Protein AF-A0A917WTC0-F1 (afdb_monomer_lite)

Secondary structure (DSSP, 8-state):
--HHHHHHHHHHHHHHHHHHHHHHT--HHHHHHHHHHHHHHHHHHHHHHT-

Organism: NCBI:txid470815

Radius of gyration: 11.74 Å; chains: 1; bounding box: 29×11×32 Å

Structure (mmCIF, N/CA/C/O backbone):
data_AF-A0A917WTC0-F1
#
_entry.id   AF-A0A917WTC0-F1
#
loop_
_atom_site.group_PDB
_atom_site.id
_atom_site.type_symbol
_atom_site.label_atom_id
_atom_site.label_alt_id
_atom_site.label_comp_id
_atom_site.label_asym_id
_atom_site.label_entity_id
_atom_site.label_seq_id
_atom_site.pdbx_PDB_ins_code
_atom_site.Cartn_x
_atom_site.Cartn_y
_atom_site.Cartn_z
_atom_site.occupancy
_atom_site.B_iso_or_equiv
_atom_site.auth_seq_id
_atom_site.auth_comp_id
_atom_site.auth_asym_id
_atom_site.auth_atom_id
_atom_site.pdbx_PDB_model_num
ATOM 1 N N . MET A 1 1 ? 8.618 2.057 -21.399 1.00 52.34 1 MET A N 1
ATOM 2 C CA . MET A 1 1 ? 8.046 2.185 -20.041 1.00 52.34 1 MET A CA 1
ATOM 3 C C . MET A 1 1 ? 7.353 0.874 -19.688 1.00 52.34 1 MET A C 1
ATOM 5 O O . MET A 1 1 ? 6.384 0.518 -20.351 1.00 52.34 1 MET A O 1
ATOM 9 N N . SER A 1 2 ? 7.887 0.092 -18.746 1.00 57.38 2 SER A N 1
ATOM 10 C CA . SER A 1 2 ? 7.239 -1.158 -18.327 1.00 57.38 2 SER A CA 1
ATOM 11 C C . SER A 1 2 ? 5.945 -0.809 -17.585 1.00 57.38 2 SER A C 1
ATOM 13 O O . SER A 1 2 ? 5.987 -0.401 -16.427 1.00 57.38 2 SER A O 1
ATOM 15 N N . LYS A 1 3 ? 4.794 -0.932 -18.262 1.00 63.47 3 LYS A N 1
ATOM 16 C CA . LYS A 1 3 ? 3.448 -0.663 -17.705 1.00 63.47 3 LYS A CA 1
ATOM 17 C C . LYS A 1 3 ? 3.175 -1.433 -16.403 1.00 63.47 3 LYS A C 1
ATOM 19 O O . LYS A 1 3 ? 2.335 -1.034 -15.604 1.00 63.47 3 LYS A O 1
ATOM 24 N N . TYR A 1 4 ? 3.928 -2.505 -16.176 1.00 73.94 4 TYR A N 1
ATOM 25 C CA . TYR A 1 4 ? 3.821 -3.374 -15.016 1.00 73.94 4 TYR A CA 1
ATOM 26 C C . TYR A 1 4 ? 4.277 -2.717 -13.705 1.00 73.94 4 TYR A C 1
ATOM 28 O O . TYR A 1 4 ? 3.711 -3.032 -12.667 1.00 73.94 4 TYR A O 1
ATOM 36 N N . GLY A 1 5 ? 5.237 -1.783 -13.722 1.00 82.94 5 GLY A N 1
ATOM 37 C CA . GLY A 1 5 ? 5.734 -1.150 -12.487 1.00 82.94 5 GLY A CA 1
ATOM 38 C C . GLY A 1 5 ? 4.682 -0.276 -11.795 1.00 82.94 5 GLY A C 1
ATOM 39 O O . GLY A 1 5 ? 4.435 -0.419 -10.600 1.00 82.94 5 GLY A O 1
ATOM 40 N N . ALA A 1 6 ? 3.995 0.565 -12.571 1.00 86.62 6 ALA A N 1
ATOM 41 C CA . ALA A 1 6 ? 2.900 1.395 -12.071 1.00 86.62 6 ALA A CA 1
ATOM 42 C C . ALA A 1 6 ? 1.674 0.554 -11.674 1.00 86.62 6 ALA A C 1
ATOM 44 O O . ALA A 1 6 ? 1.075 0.796 -10.628 1.00 86.62 6 ALA A O 1
ATOM 45 N N . GLY A 1 7 ? 1.335 -0.467 -12.473 1.00 90.19 7 GLY A N 1
ATOM 46 C CA . GLY A 1 7 ? 0.215 -1.367 -12.183 1.00 90.19 7 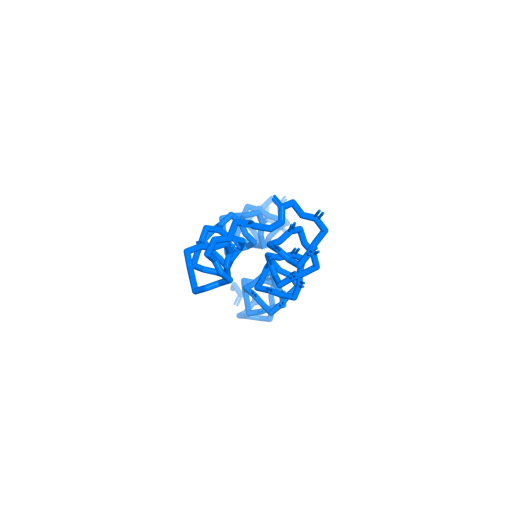GLY A CA 1
ATOM 47 C C . GLY A 1 7 ? 0.408 -2.168 -10.893 1.00 90.19 7 GLY A C 1
ATOM 48 O O . GLY A 1 7 ? -0.493 -2.214 -10.061 1.00 90.19 7 GLY A O 1
ATOM 49 N N . LEU A 1 8 ? 1.597 -2.743 -10.684 1.00 91.56 8 LEU A N 1
ATOM 50 C CA . LEU A 1 8 ? 1.929 -3.430 -9.432 1.00 91.56 8 LEU A CA 1
ATOM 51 C C . LEU A 1 8 ? 1.925 -2.456 -8.251 1.00 91.56 8 LEU A C 1
ATOM 53 O O . LEU A 1 8 ? 1.354 -2.775 -7.212 1.00 91.56 8 LEU A O 1
ATOM 57 N N . GLY A 1 9 ? 2.491 -1.256 -8.422 1.00 93.19 9 GLY A N 1
ATOM 58 C CA . GLY A 1 9 ? 2.459 -0.210 -7.399 1.00 93.19 9 GLY A CA 1
ATOM 59 C C . GLY A 1 9 ? 1.038 0.123 -6.937 1.00 93.19 9 GLY A C 1
ATOM 60 O O . GLY A 1 9 ? 0.783 0.162 -5.737 1.00 93.19 9 GLY A O 1
ATOM 61 N N . LEU A 1 10 ? 0.096 0.273 -7.872 1.00 95.12 10 LEU A N 1
ATOM 62 C CA . LEU A 1 10 ? -1.313 0.518 -7.560 1.00 95.12 10 LEU A CA 1
ATOM 63 C C . LEU A 1 10 ? -1.936 -0.626 -6.748 1.00 95.12 10 LEU A C 1
ATOM 65 O O . LEU A 1 10 ? -2.570 -0.367 -5.728 1.00 95.12 10 LEU A O 1
ATOM 69 N N . VAL A 1 11 ? -1.745 -1.880 -7.171 1.00 95.31 11 VAL A N 1
ATOM 70 C CA . VAL A 1 11 ? -2.340 -3.051 -6.499 1.00 95.31 11 VAL A CA 1
ATOM 71 C C . VAL A 1 11 ? -1.786 -3.217 -5.083 1.00 95.31 11 VAL A C 1
ATOM 73 O O . VAL A 1 11 ? -2.556 -3.381 -4.136 1.00 95.31 11 VAL A O 1
ATOM 76 N N . PHE A 1 12 ? -0.463 -3.126 -4.914 1.00 95.06 12 PHE A N 1
ATOM 77 C CA . PHE A 1 12 ? 0.163 -3.222 -3.593 1.00 95.06 12 PHE A CA 1
ATOM 78 C C . PHE A 1 12 ? -0.217 -2.046 -2.692 1.00 95.06 12 PHE A C 1
ATOM 80 O O . PHE A 1 12 ? -0.520 -2.253 -1.518 1.00 95.06 12 PHE A O 1
ATOM 87 N N . GLY A 1 13 ? -0.260 -0.828 -3.235 1.00 95.88 13 GLY A N 1
ATOM 88 C CA . GLY A 1 13 ? -0.694 0.356 -2.500 1.00 95.88 13 GLY A CA 1
ATOM 89 C C . GLY A 1 13 ? -2.138 0.248 -2.012 1.00 95.88 13 GLY A C 1
ATOM 90 O O . GLY A 1 13 ? -2.409 0.510 -0.842 1.00 95.88 13 GLY A O 1
ATOM 91 N N . ALA A 1 14 ? -3.055 -0.205 -2.871 1.00 96.38 14 ALA A N 1
ATOM 92 C CA . ALA A 1 14 ? -4.450 -0.439 -2.504 1.00 96.38 14 ALA A CA 1
ATOM 93 C C . ALA A 1 14 ? -4.577 -1.505 -1.402 1.00 96.38 14 ALA A C 1
ATOM 95 O O . ALA A 1 14 ? -5.276 -1.287 -0.414 1.00 96.38 14 ALA A O 1
ATOM 96 N N . GLY A 1 15 ? -3.860 -2.628 -1.535 1.00 96.06 15 GLY A N 1
ATOM 97 C CA . GLY A 1 15 ? -3.847 -3.699 -0.535 1.00 96.06 15 GLY A CA 1
ATOM 98 C C . GLY A 1 15 ? -3.327 -3.236 0.830 1.00 96.06 15 GLY A C 1
ATOM 99 O O . GLY A 1 15 ? -3.946 -3.523 1.853 1.00 96.06 15 GLY A O 1
ATOM 100 N N . LEU A 1 16 ? -2.243 -2.454 0.855 1.00 95.44 16 LEU A N 1
ATOM 101 C CA . LEU A 1 16 ? -1.745 -1.825 2.084 1.00 95.44 16 LEU A CA 1
ATOM 102 C C . LEU A 1 16 ? -2.754 -0.826 2.663 1.00 95.44 16 LEU A C 1
ATOM 104 O O . LEU A 1 16 ? -2.936 -0.786 3.878 1.00 95.44 16 LEU A O 1
ATOM 108 N N . GLY A 1 17 ? -3.449 -0.071 1.809 1.00 95.81 17 GLY A N 1
ATOM 109 C CA . GLY A 1 17 ? -4.537 0.823 2.205 1.00 95.81 17 GLY A CA 1
ATOM 110 C C . GLY A 1 17 ? -5.661 0.098 2.950 1.00 95.81 17 GLY A C 1
ATOM 111 O O . GLY A 1 17 ? -6.084 0.565 4.006 1.00 95.81 17 GLY A O 1
ATOM 112 N N . VAL A 1 18 ? -6.081 -1.082 2.474 1.00 96.38 18 VAL A N 1
ATOM 113 C CA . VAL A 1 18 ? -7.062 -1.930 3.184 1.00 96.38 18 VAL A CA 1
ATOM 114 C C . VAL A 1 18 ? -6.546 -2.327 4.567 1.00 96.38 18 VAL A C 1
ATOM 116 O O . VAL A 1 18 ? -7.263 -2.173 5.553 1.00 96.38 18 VAL A O 1
ATOM 119 N N . ILE A 1 19 ? -5.307 -2.825 4.648 1.00 95.38 19 ILE A N 1
ATOM 120 C CA . ILE A 1 19 ? -4.710 -3.302 5.905 1.00 95.38 19 ILE A CA 1
ATOM 121 C C . ILE A 1 19 ? -4.631 -2.160 6.924 1.00 95.38 19 ILE A C 1
ATOM 123 O O . ILE A 1 19 ? -5.058 -2.319 8.066 1.00 95.38 19 ILE A O 1
ATOM 127 N N . ILE A 1 20 ? -4.132 -0.994 6.510 1.00 94.44 20 ILE A N 1
ATOM 128 C CA . ILE A 1 20 ? -4.015 0.178 7.382 1.00 94.44 20 ILE A CA 1
ATOM 129 C C . ILE A 1 20 ? -5.402 0.655 7.815 1.00 94.44 20 ILE A C 1
ATOM 131 O O . ILE A 1 20 ? -5.608 0.878 9.007 1.00 94.44 20 ILE A O 1
ATOM 135 N N . GLY A 1 21 ? -6.362 0.766 6.891 1.00 94.31 21 GLY A N 1
ATOM 136 C CA . GLY A 1 21 ? -7.736 1.169 7.204 1.00 94.31 21 GLY A CA 1
ATOM 137 C C . GLY A 1 21 ? -8.407 0.234 8.213 1.00 94.31 21 GLY A C 1
ATOM 138 O O . GLY A 1 21 ? -8.998 0.701 9.184 1.00 94.31 21 GLY A O 1
ATOM 139 N N . ALA A 1 22 ? -8.223 -1.080 8.052 1.00 93.56 22 ALA A N 1
ATOM 140 C CA . ALA A 1 22 ? -8.740 -2.087 8.975 1.00 93.56 22 ALA A CA 1
ATOM 141 C C . ALA A 1 22 ? -8.103 -1.997 10.374 1.00 93.56 22 ALA A C 1
ATOM 143 O O . ALA A 1 22 ? -8.812 -2.095 11.372 1.00 93.56 22 ALA A O 1
ATOM 144 N N . ILE A 1 23 ? -6.785 -1.774 10.466 1.00 95.38 23 ILE A N 1
ATOM 145 C CA . ILE A 1 23 ? -6.069 -1.665 11.752 1.00 95.38 23 ILE A CA 1
ATOM 146 C C . ILE A 1 23 ? -6.421 -0.363 12.483 1.00 95.38 23 ILE A C 1
ATOM 148 O O . ILE A 1 23 ? -6.564 -0.344 13.702 1.00 95.38 23 ILE A O 1
ATOM 152 N N . THR A 1 24 ? -6.549 0.735 11.743 1.00 92.75 24 THR A N 1
ATOM 153 C CA . THR A 1 24 ? -6.741 2.081 12.307 1.00 92.75 24 THR A CA 1
ATOM 154 C C . THR A 1 24 ? -8.211 2.460 12.495 1.00 92.75 24 THR A C 1
ATOM 156 O O . THR A 1 24 ? -8.493 3.531 13.024 1.00 92.75 24 TH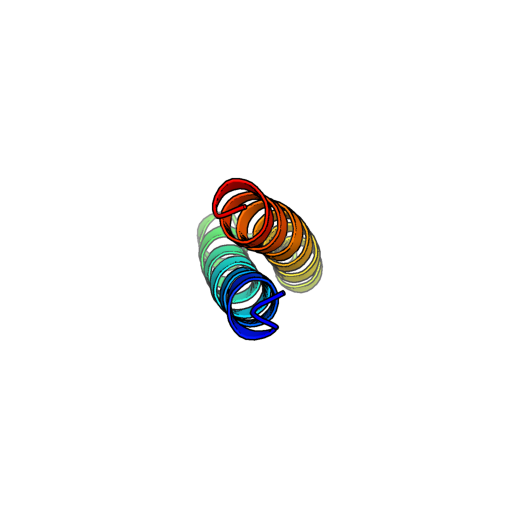R A O 1
ATOM 159 N N . SER A 1 25 ? -9.151 1.594 12.093 1.00 90.38 25 SER A N 1
ATOM 160 C CA . SER A 1 25 ? -10.599 1.871 12.094 1.00 90.38 25 SER A CA 1
ATOM 161 C C . SER A 1 25 ? -10.986 3.133 11.302 1.00 90.38 25 SER A C 1
ATOM 163 O O . SER A 1 25 ? -12.012 3.759 11.568 1.00 90.38 25 SER A O 1
ATOM 1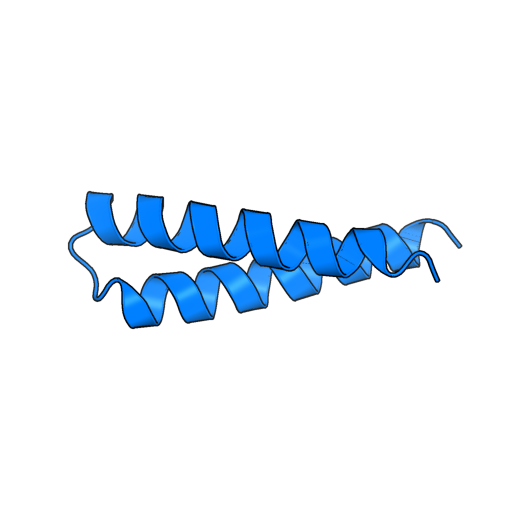65 N N . ILE A 1 26 ? -10.161 3.518 10.323 1.00 89.19 26 ILE A N 1
ATOM 166 C CA . ILE A 1 26 ? -10.446 4.612 9.388 1.00 89.19 26 ILE A CA 1
ATOM 167 C C . ILE A 1 26 ? -11.352 4.068 8.276 1.00 89.19 26 ILE A C 1
ATOM 169 O O . ILE A 1 26 ? -11.364 2.870 7.993 1.00 89.19 26 ILE A O 1
ATOM 173 N N . ASN A 1 27 ? -12.106 4.948 7.615 1.00 93.12 27 ASN A N 1
ATOM 174 C CA . ASN A 1 27 ? -12.874 4.592 6.426 1.00 93.12 27 ASN A CA 1
ATOM 175 C C . ASN A 1 27 ? -11.987 3.843 5.402 1.00 93.12 27 ASN A C 1
ATOM 177 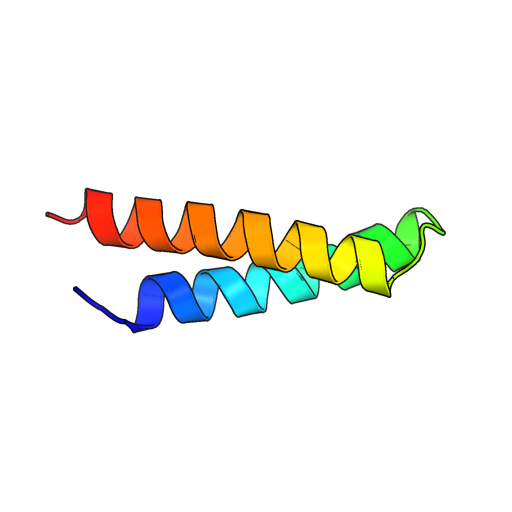O O . ASN A 1 27 ? -11.019 4.396 4.873 1.00 93.12 27 ASN A O 1
ATOM 181 N N . ILE A 1 28 ? -12.338 2.579 5.137 1.00 93.94 28 ILE A N 1
ATOM 182 C CA . ILE A 1 28 ? -11.574 1.666 4.275 1.00 93.94 28 ILE A CA 1
ATOM 183 C C . ILE A 1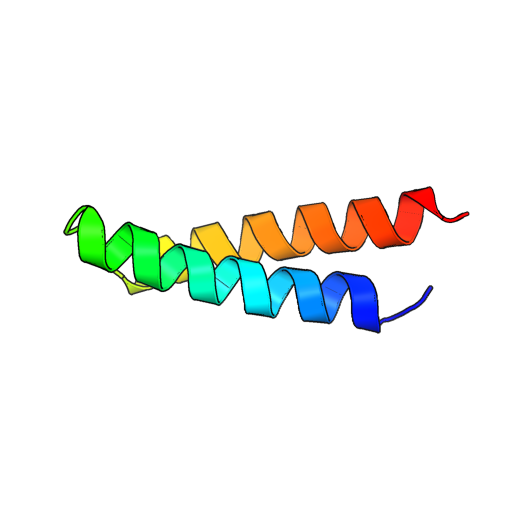 28 ? -11.511 2.197 2.842 1.00 93.94 28 ILE A C 1
ATOM 185 O O . ILE A 1 28 ? -10.465 2.108 2.212 1.00 93.94 28 ILE A O 1
ATOM 189 N N . GLU A 1 29 ? -12.594 2.786 2.338 1.00 93.44 29 GLU A N 1
ATOM 190 C CA . GLU A 1 29 ? -12.644 3.356 0.990 1.00 93.44 29 GLU A CA 1
ATOM 191 C C . GLU A 1 29 ? -11.608 4.474 0.835 1.00 93.44 29 GLU A C 1
ATOM 193 O O . GLU A 1 29 ? -10.806 4.464 -0.100 1.00 93.44 29 GLU A O 1
ATOM 198 N N . LEU A 1 30 ? -11.541 5.380 1.815 1.00 93.38 30 LEU A N 1
ATOM 199 C CA . LEU A 1 30 ? -10.558 6.460 1.813 1.00 93.38 30 LEU A CA 1
ATOM 200 C C . LEU A 1 30 ? -9.126 5.922 1.938 1.00 93.38 30 LEU A C 1
ATOM 202 O O . LEU A 1 30 ? -8.235 6.366 1.212 1.00 93.38 30 LEU A O 1
ATOM 206 N N . ALA A 1 31 ? -8.900 4.945 2.817 1.00 95.12 31 ALA A N 1
ATOM 207 C CA . ALA A 1 31 ? -7.585 4.337 3.006 1.00 95.12 31 ALA A CA 1
ATOM 208 C C . ALA A 1 31 ? -7.097 3.606 1.742 1.00 95.12 31 ALA A C 1
ATOM 210 O O . ALA A 1 31 ? -5.921 3.701 1.387 1.00 95.12 31 ALA A O 1
ATOM 211 N N . VAL A 1 32 ? -8.000 2.938 1.021 1.00 96.44 32 VAL A N 1
ATOM 212 C CA . VAL A 1 32 ? -7.719 2.291 -0.267 1.00 96.44 32 VAL A CA 1
ATOM 213 C C . VAL A 1 32 ? -7.387 3.318 -1.342 1.00 96.44 32 VAL A C 1
ATOM 215 O O . VAL A 1 32 ? -6.404 3.129 -2.053 1.00 96.44 32 VAL A O 1
ATOM 218 N N . ILE A 1 33 ? -8.149 4.412 -1.450 1.00 95.81 33 ILE A N 1
ATOM 219 C CA . ILE A 1 33 ? -7.892 5.476 -2.435 1.00 95.81 33 ILE A CA 1
ATOM 220 C C . ILE A 1 33 ? -6.516 6.104 -2.197 1.00 95.81 33 ILE A C 1
ATOM 222 O O . ILE A 1 33 ? -5.718 6.229 -3.129 1.00 95.81 33 ILE A O 1
ATOM 226 N N . VAL A 1 34 ? -6.212 6.456 -0.945 1.00 95.56 34 VAL A N 1
ATOM 227 C CA . VAL A 1 34 ? -4.917 7.037 -0.570 1.00 95.56 34 VAL A CA 1
ATOM 228 C C . VAL A 1 34 ? -3.789 6.033 -0.814 1.00 95.56 34 VAL A C 1
ATOM 230 O O . VAL A 1 34 ? -2.792 6.376 -1.449 1.00 95.56 34 VAL A O 1
ATOM 233 N N . GLY A 1 35 ? -3.956 4.782 -0.381 1.00 96.19 35 GLY A N 1
ATOM 234 C CA . GLY A 1 35 ? -2.974 3.720 -0.585 1.00 96.19 35 GLY A CA 1
ATOM 235 C C . GLY A 1 35 ? -2.693 3.450 -2.065 1.00 96.19 35 GLY A C 1
ATOM 236 O O . GLY A 1 35 ? -1.533 3.397 -2.471 1.00 96.19 35 GLY A O 1
ATOM 237 N N . ALA A 1 36 ? -3.735 3.347 -2.892 1.00 95.94 36 ALA A N 1
ATOM 238 C CA . ALA A 1 36 ? -3.620 3.159 -4.337 1.00 95.94 36 ALA A CA 1
ATOM 239 C C . ALA A 1 36 ? -2.908 4.341 -5.012 1.00 95.94 36 ALA A C 1
ATOM 241 O O . ALA A 1 36 ? -2.034 4.128 -5.854 1.00 95.94 36 ALA A O 1
ATOM 242 N N . GLY A 1 37 ? -3.238 5.576 -4.618 1.00 94.88 37 GLY A N 1
ATOM 243 C CA . GLY A 1 37 ? -2.593 6.787 -5.126 1.00 94.88 37 GLY A CA 1
ATOM 244 C C . GLY A 1 37 ? -1.099 6.833 -4.800 1.00 94.88 37 GLY A C 1
ATOM 245 O O . GLY A 1 37 ? -0.275 7.020 -5.696 1.00 94.88 37 GLY A O 1
ATOM 246 N N . VAL A 1 38 ? -0.733 6.583 -3.540 1.00 95.44 38 VAL A N 1
ATOM 247 C CA . VAL A 1 38 ? 0.674 6.523 -3.105 1.00 95.44 38 VAL A CA 1
ATOM 248 C C . VAL A 1 38 ? 1.418 5.386 -3.812 1.00 95.44 38 VAL A C 1
ATOM 250 O O . VAL A 1 38 ? 2.519 5.589 -4.326 1.00 95.44 38 VAL A O 1
ATOM 253 N N . GLY A 1 39 ? 0.805 4.206 -3.905 1.00 95.56 39 GLY A N 1
ATOM 254 C CA . GLY A 1 39 ? 1.377 3.052 -4.594 1.00 95.56 39 GLY A CA 1
ATOM 255 C C . GLY A 1 39 ? 1.621 3.299 -6.083 1.00 95.56 39 GLY A C 1
ATOM 256 O O . GLY A 1 39 ? 2.671 2.920 -6.606 1.00 95.56 39 GLY A O 1
ATOM 257 N N . LEU A 1 40 ? 0.704 3.992 -6.763 1.00 94.50 40 LEU A N 1
ATOM 258 C CA . LEU A 1 40 ? 0.863 4.390 -8.162 1.00 94.50 40 LEU A CA 1
ATOM 259 C C . LEU A 1 40 ? 2.041 5.357 -8.347 1.00 94.50 40 LEU A C 1
ATOM 261 O O . LEU A 1 40 ? 2.827 5.180 -9.282 1.00 94.50 40 LEU A O 1
ATOM 265 N N . ILE A 1 41 ? 2.182 6.353 -7.465 1.00 93.00 41 ILE A N 1
ATOM 266 C CA . ILE A 1 41 ? 3.291 7.320 -7.497 1.00 93.00 41 ILE A CA 1
ATOM 267 C C . ILE A 1 41 ? 4.621 6.581 -7.343 1.00 93.00 41 ILE A C 1
ATOM 269 O O . ILE A 1 41 ? 5.495 6.706 -8.201 1.00 93.00 41 ILE A O 1
ATOM 273 N N . ILE A 1 42 ? 4.751 5.748 -6.310 1.00 91.69 42 ILE A N 1
ATOM 274 C CA . ILE A 1 42 ? 5.981 4.994 -6.036 1.00 91.69 42 ILE A CA 1
ATOM 275 C C . ILE A 1 42 ? 6.295 4.023 -7.183 1.00 91.69 42 ILE A C 1
ATOM 277 O O . ILE A 1 42 ? 7.423 3.995 -7.677 1.00 91.69 42 ILE A O 1
ATOM 281 N N . GLY A 1 43 ? 5.307 3.263 -7.662 1.00 90.31 43 GLY A N 1
ATOM 282 C CA . GLY A 1 43 ? 5.483 2.328 -8.777 1.00 90.31 43 GLY A CA 1
ATOM 283 C C . GLY A 1 43 ? 5.904 3.022 -10.075 1.00 90.31 43 GLY A C 1
ATOM 284 O O . GLY A 1 43 ? 6.730 2.494 -10.823 1.00 90.31 43 GLY A O 1
ATOM 285 N N . SER A 1 44 ? 5.394 4.232 -10.317 1.00 88.94 44 SER A N 1
ATOM 286 C CA . SER A 1 44 ? 5.776 5.062 -11.464 1.00 88.94 44 SER A CA 1
ATOM 287 C C . SER A 1 44 ? 7.182 5.643 -11.311 1.00 88.94 44 SER A C 1
ATOM 289 O O . SER A 1 44 ? 7.947 5.624 -12.273 1.00 88.94 44 SER A O 1
ATOM 291 N N . MET A 1 45 ? 7.556 6.092 -10.108 1.00 87.69 45 MET A N 1
ATOM 292 C CA . MET A 1 45 ? 8.914 6.557 -9.808 1.00 87.69 45 MET A CA 1
ATOM 293 C C . MET A 1 45 ? 9.935 5.437 -10.010 1.00 87.69 45 MET A C 1
ATOM 295 O O . MET A 1 45 ? 10.907 5.630 -10.727 1.00 87.69 45 MET A O 1
ATOM 299 N N . ILE A 1 46 ? 9.694 4.241 -9.467 1.00 85.56 46 ILE A N 1
ATOM 300 C CA . ILE A 1 46 ? 10.597 3.089 -9.626 1.00 85.56 46 ILE A CA 1
ATOM 301 C C . ILE A 1 46 ? 10.706 2.672 -11.100 1.00 85.56 46 ILE A C 1
ATOM 303 O O . ILE A 1 46 ? 11.791 2.335 -11.575 1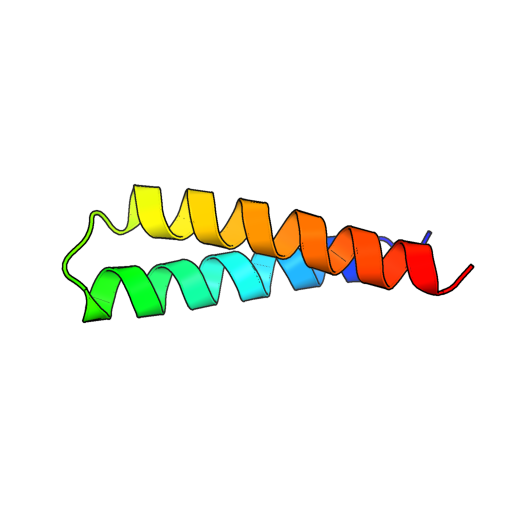.00 85.56 46 ILE A O 1
ATOM 307 N N . ALA A 1 47 ? 9.597 2.710 -11.844 1.00 83.44 47 ALA A N 1
ATOM 308 C CA . ALA A 1 47 ? 9.605 2.426 -13.276 1.00 83.44 47 ALA A CA 1
ATOM 309 C C . ALA A 1 47 ? 10.353 3.494 -14.097 1.00 83.44 47 ALA A C 1
ATOM 311 O O . ALA A 1 47 ? 10.916 3.155 -15.138 1.00 83.44 47 ALA A O 1
ATOM 312 N N . GLY A 1 48 ? 10.351 4.751 -13.645 1.00 72.19 48 GLY A N 1
ATOM 313 C CA . GLY A 1 48 ? 11.067 5.872 -14.260 1.00 72.19 48 GLY A CA 1
ATOM 314 C C . GLY A 1 48 ? 12.552 5.952 -13.889 1.00 72.19 48 GLY A C 1
ATOM 315 O O . GLY A 1 48 ? 13.353 6.294 -14.745 1.00 72.19 48 GLY A O 1
ATOM 316 N N . ILE A 1 49 ? 12.937 5.567 -12.665 1.00 59.44 49 ILE A N 1
ATOM 317 C CA . ILE A 1 49 ? 14.335 5.530 -12.173 1.00 59.44 49 ILE A CA 1
ATOM 318 C C . ILE A 1 49 ? 15.191 4.491 -12.926 1.00 59.44 49 ILE A C 1
ATOM 320 O O . ILE A 1 49 ? 16.414 4.539 -12.880 1.00 59.44 49 ILE A O 1
ATOM 324 N N . LYS A 1 50 ? 14.563 3.534 -13.620 1.00 54.53 50 LYS A N 1
ATOM 325 C CA . LYS A 1 50 ? 15.247 2.505 -14.423 1.00 54.53 50 LYS A CA 1
ATOM 326 C C . LYS A 1 50 ? 15.621 2.949 -15.852 1.00 54.53 50 LYS A C 1
ATOM 328 O O . LYS A 1 50 ? 16.044 2.092 -16.628 1.00 54.53 50 LYS A O 1
ATOM 333 N N . MET A 1 51 ? 15.426 4.223 -16.205 1.00 43.19 51 MET A N 1
ATOM 334 C CA . MET A 1 51 ? 15.970 4.860 -17.419 1.00 43.19 51 MET A CA 1
ATOM 335 C C . MET A 1 51 ? 17.297 5.548 -17.119 1.00 43.19 51 MET A C 1
ATOM 337 O O . MET A 1 51 ? 18.120 5.594 -18.056 1.00 43.19 51 MET A O 1
#

pLDDT: mean 87.8, std 13.15, range [43.19, 96.44]

Foldseek 3Di:
DPPVLLVVLLVQLLVVLQVCCVVVVHDSVVSSVRSSVRSNVVSVVVVVVVD

Sequence (51 aa):
MSKYGAGLGLVFGAGLGVIIGAITSINIELAVIVGAGVGLIIGSMIAGIKM